Protein AF-A0A7J7K7X7-F1 (afdb_monomer_lite)

Organism: Bugula neritina (NCBI:txid10212)

pLDDT: mean 70.84, std 14.32, range [36.94, 87.44]

Radius of gyration: 12.14 Å; chains: 1; bounding box: 26×32×34 Å

Sequence (75 aa):
MTAPFTKDEISKVVKALKKNKSAEGGDLKAEQLKYGPNIVFKSITEIFNIIATTGESPSYIALSLLMSIPLKFKL

Secondary structure (DSSP, 8-state):
---SS-HHHHHHHHHTSPTT-B-TT-S-BHHHHHSS-HHHHHHHHHHHHHHHHHSPPPTTS-HHHHTTS------

Structure (mmCIF, N/CA/C/O backbone):
data_AF-A0A7J7K7X7-F1
#
_entry.id   AF-A0A7J7K7X7-F1
#
loop_
_atom_site.group_PDB
_atom_site.id
_atom_site.type_symbol
_atom_site.label_atom_id
_atom_site.label_alt_id
_atom_site.label_comp_id
_atom_site.label_asym_id
_atom_site.label_entity_id
_atom_site.label_seq_id
_atom_site.pdbx_PDB_ins_code
_atom_site.Cartn_x
_atom_site.Cartn_y
_atom_site.Cartn_z
_atom_site.occupancy
_atom_site.B_iso_or_equiv
_atom_site.auth_seq_id
_atom_site.auth_comp_id
_atom_site.auth_asym_id
_atom_site.auth_atom_id
_atom_site.pdbx_PDB_model_num
ATOM 1 N N . MET A 1 1 ? 3.425 7.826 17.771 1.00 49.62 1 MET A N 1
ATOM 2 C CA . MET A 1 1 ? 3.462 8.394 16.408 1.00 49.62 1 MET A CA 1
ATOM 3 C C . MET A 1 1 ? 2.315 7.791 15.622 1.00 49.62 1 MET A C 1
ATOM 5 O O . MET A 1 1 ? 2.223 6.571 15.558 1.00 49.62 1 MET A O 1
ATOM 9 N N . THR A 1 2 ? 1.402 8.613 15.116 1.00 60.47 2 THR A N 1
ATOM 10 C CA . THR A 1 2 ? 0.345 8.177 14.194 1.00 60.47 2 THR A CA 1
ATOM 11 C C . THR A 1 2 ? 0.981 7.890 12.841 1.00 60.47 2 THR A C 1
ATOM 13 O O . THR A 1 2 ? 1.645 8.759 12.284 1.00 60.47 2 THR A O 1
ATOM 16 N N . ALA A 1 3 ? 0.842 6.658 12.353 1.00 69.88 3 ALA A N 1
ATOM 17 C CA . ALA A 1 3 ? 1.377 6.270 11.056 1.00 69.88 3 ALA A CA 1
ATOM 18 C C . ALA A 1 3 ? 0.754 7.144 9.945 1.00 69.88 3 ALA A C 1
ATOM 20 O O . ALA A 1 3 ? -0.466 7.326 9.967 1.00 69.88 3 ALA A O 1
ATOM 21 N N . PRO A 1 4 ? 1.549 7.688 9.004 1.00 79.62 4 PRO A N 1
ATOM 22 C CA . PRO A 1 4 ? 1.049 8.612 7.983 1.00 79.62 4 PRO A CA 1
ATOM 23 C C . PRO A 1 4 ? 0.027 7.986 7.025 1.00 79.62 4 PRO A C 1
ATOM 25 O O . PRO A 1 4 ? -0.820 8.698 6.497 1.00 79.62 4 PRO A O 1
ATOM 28 N N . PHE A 1 5 ? 0.068 6.667 6.837 1.00 85.12 5 PHE A N 1
ATOM 29 C CA . PHE A 1 5 ? -0.892 5.920 6.031 1.00 85.12 5 PHE A CA 1
ATOM 30 C C . PHE A 1 5 ? -1.423 4.700 6.779 1.00 85.12 5 PHE A C 1
ATOM 32 O O . PHE A 1 5 ? -0.668 3.939 7.402 1.00 85.12 5 PHE A O 1
ATOM 39 N N . THR A 1 6 ? -2.730 4.472 6.661 1.00 87.44 6 THR A N 1
ATOM 40 C CA . THR A 1 6 ? -3.393 3.270 7.176 1.00 87.44 6 THR A CA 1
ATOM 41 C C . THR A 1 6 ? -3.473 2.166 6.121 1.00 87.44 6 THR A C 1
ATOM 43 O O . THR A 1 6 ? -3.474 2.405 4.910 1.00 87.44 6 THR A O 1
ATOM 46 N N . LYS A 1 7 ? -3.610 0.915 6.578 1.00 84.81 7 LYS A N 1
ATOM 47 C CA . LYS A 1 7 ? -3.770 -0.243 5.687 1.00 84.81 7 LYS A CA 1
ATOM 48 C C . LYS A 1 7 ? -5.011 -0.122 4.792 1.00 84.81 7 LYS A C 1
ATOM 50 O O . LYS A 1 7 ? -4.972 -0.548 3.639 1.00 84.81 7 LYS A O 1
ATOM 55 N N . ASP A 1 8 ? -6.104 0.440 5.303 1.00 85.31 8 ASP A N 1
ATOM 56 C CA . ASP A 1 8 ? -7.344 0.629 4.544 1.00 85.31 8 ASP A CA 1
ATOM 57 C C . ASP A 1 8 ? -7.183 1.640 3.405 1.00 85.31 8 ASP A C 1
ATOM 59 O O . ASP A 1 8 ? -7.674 1.405 2.297 1.00 85.31 8 ASP A O 1
ATOM 63 N N . GLU A 1 9 ? -6.451 2.730 3.638 1.00 83.94 9 GLU A N 1
ATOM 64 C CA . GLU A 1 9 ? -6.130 3.711 2.597 1.00 83.94 9 GLU A CA 1
ATOM 65 C C . GLU A 1 9 ? -5.268 3.087 1.500 1.00 83.94 9 GLU A C 1
ATOM 67 O O . GLU A 1 9 ? -5.612 3.169 0.318 1.00 83.94 9 GLU A O 1
ATOM 72 N N . ILE A 1 10 ? -4.211 2.372 1.887 1.00 85.06 10 ILE A N 1
ATOM 73 C CA . ILE A 1 10 ? -3.336 1.670 0.943 1.00 85.06 10 ILE A CA 1
ATOM 74 C C . ILE A 1 10 ? -4.114 0.607 0.159 1.00 85.06 10 ILE A C 1
ATOM 76 O O . ILE A 1 10 ? -3.985 0.522 -1.061 1.00 85.06 10 ILE A O 1
ATOM 80 N N . SER A 1 11 ? -4.984 -0.161 0.816 1.00 84.12 11 SER A N 1
ATOM 81 C CA . SER A 1 11 ? -5.839 -1.161 0.162 1.00 84.12 11 SER A CA 1
ATOM 82 C C . SER A 1 11 ? -6.744 -0.536 -0.905 1.00 84.12 11 SER A C 1
ATOM 84 O O . SER A 1 11 ? -6.839 -1.061 -2.019 1.00 84.12 11 SER A O 1
ATOM 86 N N . LYS A 1 12 ? -7.363 0.618 -0.618 1.00 85.69 12 LYS A N 1
ATOM 87 C CA . LYS A 1 12 ? -8.175 1.359 -1.599 1.00 85.69 12 LYS A CA 1
ATOM 88 C C . LYS A 1 12 ? -7.342 1.806 -2.802 1.00 85.69 12 LYS A C 1
ATOM 90 O O . LYS A 1 12 ? -7.767 1.597 -3.938 1.00 85.69 12 LYS A O 1
ATOM 95 N N . VAL A 1 13 ? -6.153 2.363 -2.568 1.00 83.19 13 VAL A N 1
ATOM 96 C CA . VAL A 1 13 ? -5.256 2.841 -3.635 1.00 83.19 13 VAL A CA 1
ATOM 97 C C . VAL A 1 13 ? -4.765 1.686 -4.509 1.00 83.19 13 VAL A C 1
ATOM 99 O O . VAL A 1 13 ? -4.838 1.770 -5.735 1.00 83.19 13 VAL A O 1
ATOM 102 N N . VAL A 1 14 ? -4.338 0.576 -3.901 1.00 82.50 14 VAL A N 1
ATOM 103 C CA . VAL A 1 14 ? -3.868 -0.605 -4.639 1.00 82.50 14 VAL A CA 1
ATOM 104 C C . VAL A 1 14 ? -5.001 -1.214 -5.472 1.00 82.50 14 VAL A C 1
ATOM 106 O O . VAL A 1 14 ? -4.805 -1.534 -6.647 1.00 82.50 14 VAL A O 1
ATOM 109 N N . LYS A 1 15 ? -6.223 -1.295 -4.929 1.00 82.56 15 LYS A N 1
ATOM 110 C CA . LYS A 1 15 ? -7.411 -1.743 -5.681 1.00 82.56 15 LYS A CA 1
ATOM 111 C C . LYS A 1 15 ? -7.749 -0.831 -6.863 1.00 82.56 15 LYS A C 1
ATOM 113 O O . LYS A 1 15 ? -8.200 -1.325 -7.900 1.00 82.56 15 LYS A O 1
ATOM 118 N N . ALA A 1 16 ? -7.480 0.467 -6.737 1.00 82.94 16 ALA A N 1
ATOM 119 C CA . ALA A 1 16 ? -7.723 1.473 -7.767 1.00 82.94 16 ALA A CA 1
ATOM 120 C C . ALA A 1 16 ? -6.649 1.538 -8.873 1.00 82.94 16 ALA A C 1
ATOM 122 O O . ALA A 1 16 ? -6.828 2.281 -9.842 1.00 82.94 16 ALA A O 1
ATOM 123 N N . LEU A 1 17 ? -5.555 0.765 -8.784 1.00 78.31 17 LEU A N 1
ATOM 124 C CA . LEU A 1 17 ? -4.536 0.710 -9.843 1.00 78.31 17 LEU A CA 1
ATOM 125 C C . LEU A 1 17 ? -5.175 0.358 -11.198 1.00 78.31 17 LEU A C 1
ATOM 127 O O . LEU A 1 17 ? -6.137 -0.401 -11.269 1.00 78.31 17 LEU A O 1
ATOM 131 N N . LYS A 1 18 ? -4.679 0.893 -12.315 1.00 73.50 18 LYS A N 1
ATOM 132 C CA . LYS A 1 18 ? -5.217 0.518 -13.637 1.00 73.50 18 LYS A CA 1
ATOM 133 C C . LYS A 1 18 ? -4.742 -0.889 -14.017 1.00 73.50 18 LYS A C 1
ATOM 135 O O . LYS A 1 18 ? -3.625 -1.270 -13.684 1.00 73.50 18 LYS A O 1
ATOM 140 N N . LYS A 1 19 ? -5.600 -1.662 -14.694 1.00 66.31 19 LYS A N 1
ATOM 141 C CA . LYS A 1 19 ? -5.234 -2.984 -15.238 1.00 66.31 19 LYS A CA 1
ATOM 142 C C . LYS A 1 19 ? -4.051 -2.852 -16.201 1.00 66.31 19 LYS A C 1
ATOM 144 O O . LYS A 1 19 ? -3.942 -1.817 -16.861 1.00 66.31 19 LYS A O 1
ATOM 149 N N . ASN A 1 20 ? -3.192 -3.868 -16.277 1.00 60.19 20 ASN A N 1
ATOM 150 C CA . ASN A 1 20 ? -1.994 -3.884 -17.134 1.00 60.19 20 ASN A CA 1
ATOM 151 C C . ASN A 1 20 ? -0.992 -2.727 -16.929 1.00 60.19 20 ASN A C 1
ATOM 153 O O . ASN A 1 20 ? -0.081 -2.567 -17.738 1.00 60.19 20 ASN A O 1
ATOM 157 N N . LYS A 1 21 ? -1.098 -1.929 -15.857 1.00 57.59 21 LYS A N 1
ATOM 158 C CA . LYS A 1 21 ? 0.027 -1.086 -15.446 1.00 57.59 21 LYS A CA 1
ATOM 159 C C . LYS A 1 21 ? 1.007 -1.952 -14.664 1.00 57.59 21 LYS A C 1
ATOM 161 O O . LYS A 1 21 ? 0.762 -2.254 -13.499 1.00 57.59 21 LYS A O 1
ATOM 166 N N . SER A 1 22 ? 2.076 -2.364 -15.334 1.00 53.53 22 SER A N 1
ATOM 167 C CA . SER A 1 22 ? 3.319 -2.737 -14.664 1.00 53.53 22 SER A CA 1
ATOM 168 C C . SER A 1 22 ? 4.126 -1.465 -14.447 1.00 53.53 22 SER A C 1
ATOM 170 O O . SER A 1 22 ? 4.115 -0.564 -15.289 1.00 53.53 22 SER A O 1
ATOM 172 N N . ALA A 1 23 ? 4.832 -1.388 -13.330 1.00 54.75 23 ALA A N 1
ATOM 173 C CA . ALA A 1 23 ? 5.943 -0.461 -13.220 1.00 54.75 23 ALA A CA 1
ATOM 174 C C . ALA A 1 23 ? 6.986 -0.786 -14.285 1.00 54.75 23 ALA A C 1
ATOM 176 O O . ALA A 1 23 ? 7.281 -1.958 -14.501 1.00 54.75 23 ALA A O 1
ATOM 177 N N . GLU A 1 24 ? 7.583 0.238 -14.898 1.00 53.78 24 GLU A N 1
ATOM 178 C CA . GLU A 1 24 ? 8.597 0.107 -15.962 1.00 53.78 24 GLU A CA 1
ATOM 179 C C . GLU A 1 24 ? 9.877 -0.651 -15.533 1.00 53.78 24 GLU A C 1
ATOM 181 O O . GLU A 1 24 ? 10.822 -0.747 -16.304 1.00 53.78 24 GLU A O 1
ATOM 186 N N . GLY A 1 25 ? 9.926 -1.225 -14.326 1.00 51.47 25 GLY A N 1
ATOM 187 C CA . GLY A 1 25 ? 11.053 -2.005 -13.814 1.00 51.47 25 GLY A CA 1
ATOM 188 C C . GLY A 1 25 ? 10.711 -3.392 -13.270 1.00 51.47 25 GLY A C 1
ATOM 189 O O . GLY A 1 25 ? 11.486 -3.903 -12.467 1.00 51.47 25 GLY A O 1
ATOM 190 N N . GLY A 1 26 ? 9.587 -4.010 -13.654 1.00 55.75 26 GLY A N 1
ATOM 191 C CA . GLY A 1 26 ? 9.332 -5.414 -13.305 1.00 55.75 26 GLY A CA 1
ATOM 192 C C . GLY A 1 26 ? 8.092 -6.038 -13.949 1.00 55.75 26 GLY A C 1
ATOM 193 O O . GLY A 1 26 ? 7.170 -5.341 -14.365 1.00 55.75 26 GLY A O 1
ATOM 194 N N . ASP A 1 27 ? 8.045 -7.373 -13.959 1.00 65.62 27 ASP A N 1
ATOM 195 C CA . ASP A 1 27 ? 6.922 -8.204 -14.447 1.00 65.62 27 ASP A CA 1
ATOM 196 C C . ASP A 1 27 ? 5.717 -8.243 -13.476 1.00 65.62 27 ASP A C 1
ATO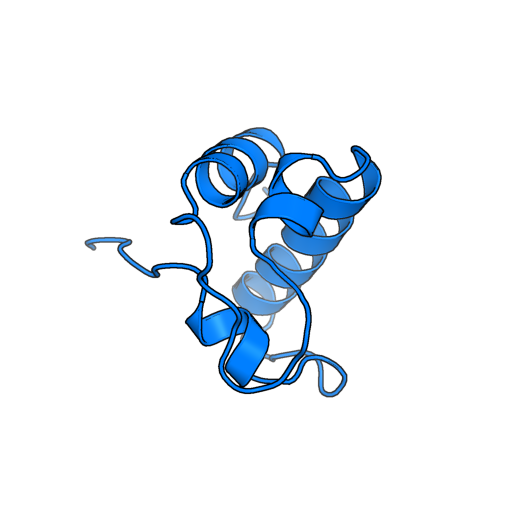M 198 O O . ASP A 1 27 ? 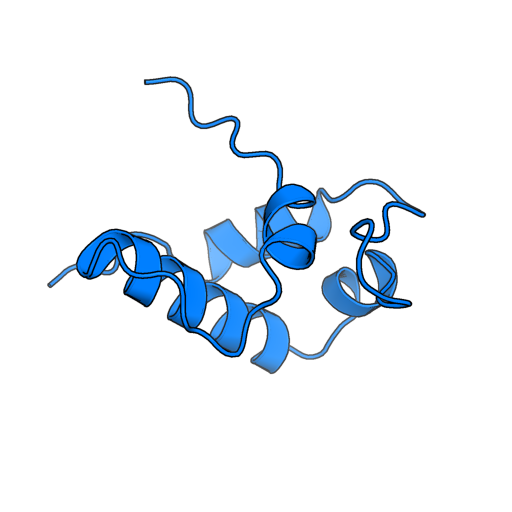4.818 -9.083 -13.577 1.00 65.62 27 ASP A O 1
ATOM 202 N N . LEU A 1 28 ? 5.704 -7.341 -12.488 1.00 69.81 28 LEU A N 1
ATOM 203 C CA . LEU A 1 28 ? 4.692 -7.291 -11.443 1.00 69.81 28 LEU A CA 1
ATOM 204 C C . LEU A 1 28 ? 3.446 -6.538 -11.927 1.00 69.81 28 LEU A C 1
ATOM 206 O O . LEU A 1 28 ? 3.386 -5.306 -11.916 1.00 69.81 28 LEU A O 1
ATOM 210 N N . LYS A 1 29 ? 2.412 -7.288 -12.300 1.00 74.38 29 LYS A N 1
ATOM 211 C CA . LYS A 1 29 ? 1.135 -6.737 -12.764 1.00 74.38 29 LYS A CA 1
ATOM 212 C C . LYS A 1 29 ? 0.329 -6.166 -11.601 1.00 74.38 29 LYS A C 1
ATOM 214 O O . LYS A 1 29 ? 0.260 -6.764 -10.525 1.00 74.38 29 LYS A O 1
ATOM 219 N N . ALA A 1 30 ? -0.380 -5.062 -11.838 1.00 76.31 30 ALA A N 1
ATOM 220 C CA . ALA A 1 30 ? -1.293 -4.465 -10.860 1.00 76.31 30 ALA A CA 1
ATOM 221 C C . ALA A 1 30 ? -2.284 -5.487 -10.265 1.00 76.31 30 ALA A C 1
ATOM 223 O O . ALA A 1 30 ? -2.616 -5.422 -9.085 1.00 76.31 30 ALA A O 1
ATOM 224 N N . GLU A 1 31 ? -2.735 -6.462 -11.051 1.00 80.94 31 GLU A N 1
ATOM 225 C CA . GLU A 1 31 ? -3.612 -7.554 -10.627 1.00 80.94 31 GLU A CA 1
ATOM 226 C C . GLU A 1 31 ? -3.007 -8.400 -9.495 1.00 80.94 31 GLU A C 1
ATOM 228 O O . GLU A 1 31 ? -3.725 -8.762 -8.563 1.00 80.94 31 GLU A O 1
ATOM 233 N N . GLN A 1 32 ? -1.696 -8.654 -9.518 1.00 77.31 32 GLN A N 1
ATOM 234 C CA . GLN A 1 32 ? -1.008 -9.415 -8.467 1.00 77.31 32 GLN A CA 1
ATOM 235 C C . GLN A 1 32 ? -1.009 -8.663 -7.131 1.00 77.31 32 GLN A C 1
ATOM 237 O O . GLN A 1 32 ? -1.047 -9.284 -6.072 1.00 77.31 32 GLN A O 1
ATOM 242 N N . LEU A 1 33 ? -1.034 -7.328 -7.171 1.00 80.56 33 LEU A N 1
ATOM 243 C CA . LEU A 1 33 ? -1.170 -6.487 -5.983 1.00 80.56 33 LEU A CA 1
ATOM 244 C C . LEU A 1 33 ? -2.629 -6.385 -5.516 1.00 80.56 33 LEU A C 1
ATOM 246 O O . LEU A 1 33 ? -2.907 -6.445 -4.321 1.00 80.56 33 LEU A O 1
ATOM 250 N N . LYS A 1 34 ? -3.578 -6.260 -6.450 1.00 82.12 34 LYS A N 1
ATOM 251 C CA . LYS A 1 34 ? -5.015 -6.118 -6.154 1.00 82.12 34 LYS A CA 1
ATOM 252 C C . LYS A 1 34 ? -5.639 -7.356 -5.528 1.00 82.12 34 LYS A C 1
ATOM 254 O O . LYS A 1 34 ? -6.473 -7.232 -4.632 1.00 82.12 34 LYS A O 1
ATOM 259 N N . TYR A 1 35 ? -5.276 -8.518 -6.059 1.00 82.88 35 TYR A N 1
ATOM 260 C CA . TYR A 1 35 ? -5.777 -9.822 -5.627 1.00 82.88 35 TYR A CA 1
ATOM 261 C C . TYR A 1 35 ? -4.774 -10.545 -4.722 1.00 82.88 35 TYR A C 1
ATOM 263 O O . TYR A 1 35 ? -4.983 -11.702 -4.363 1.00 82.88 35 TYR A O 1
ATOM 271 N N . GLY A 1 36 ? -3.683 -9.867 -4.360 1.00 77.50 36 GLY A N 1
ATOM 272 C CA . GLY A 1 36 ? -2.663 -10.397 -3.478 1.00 77.50 36 GLY A CA 1
ATOM 273 C C . GLY A 1 36 ? -3.173 -10.602 -2.048 1.00 77.50 36 GLY A C 1
ATOM 274 O O . GLY A 1 36 ? -4.158 -9.990 -1.620 1.00 77.50 36 GLY A O 1
ATOM 275 N N . PRO A 1 37 ? -2.496 -11.463 -1.275 1.00 82.25 37 PRO A N 1
ATOM 276 C CA . PRO A 1 37 ? -2.839 -11.699 0.117 1.00 82.25 37 PRO A CA 1
ATOM 277 C C . PRO A 1 37 ? -2.702 -10.423 0.957 1.00 82.25 37 PRO A C 1
ATOM 279 O O . PRO A 1 37 ? -1.905 -9.536 0.668 1.00 82.25 37 PRO A O 1
ATOM 282 N N . ASN A 1 38 ? -3.438 -10.366 2.068 1.00 79.94 38 ASN A N 1
ATOM 283 C CA . ASN A 1 38 ? -3.500 -9.210 2.974 1.00 79.94 38 ASN A CA 1
ATOM 284 C C . ASN A 1 38 ? -2.129 -8.714 3.483 1.00 79.94 38 ASN A C 1
ATOM 286 O O . ASN A 1 38 ? -2.003 -7.555 3.884 1.00 79.94 38 ASN A O 1
ATOM 290 N N . ILE A 1 39 ? -1.127 -9.598 3.481 1.00 80.25 39 ILE A N 1
ATOM 291 C CA . ILE A 1 39 ? 0.263 -9.293 3.824 1.00 80.25 39 ILE A CA 1
ATOM 292 C C . ILE A 1 39 ? 0.885 -8.278 2.856 1.00 80.25 39 ILE A C 1
ATOM 294 O O . ILE A 1 39 ? 1.626 -7.411 3.297 1.00 80.25 39 ILE A O 1
ATOM 298 N N . VAL A 1 40 ? 0.497 -8.294 1.576 1.00 81.06 40 VAL A N 1
ATOM 299 C CA . VAL A 1 40 ? 0.987 -7.358 0.554 1.00 81.06 40 VAL A CA 1
ATOM 300 C C . VAL A 1 40 ? 0.596 -5.926 0.911 1.00 81.06 40 VAL A C 1
ATOM 302 O O . VAL A 1 40 ? 1.448 -5.044 0.933 1.00 81.06 40 VAL A O 1
ATOM 305 N N . PHE A 1 41 ? -0.666 -5.688 1.286 1.00 82.69 41 PHE A N 1
ATOM 306 C CA . PHE A 1 41 ? -1.107 -4.356 1.715 1.00 82.69 41 PHE A CA 1
ATOM 307 C C . PHE A 1 41 ? -0.376 -3.889 2.973 1.00 82.69 41 PHE A C 1
ATOM 309 O O . PHE A 1 41 ? -0.053 -2.709 3.083 1.00 82.69 41 PHE A O 1
ATOM 316 N N . LYS A 1 42 ? -0.093 -4.804 3.910 1.00 82.81 42 LYS A N 1
ATOM 317 C CA . LYS A 1 42 ? 0.665 -4.487 5.124 1.00 82.81 42 LYS A CA 1
ATOM 318 C C . LYS A 1 42 ? 2.096 -4.068 4.781 1.00 82.81 42 LYS A C 1
ATOM 320 O O . LYS A 1 42 ? 2.512 -2.998 5.207 1.00 82.81 42 LYS A O 1
ATOM 325 N N . SER A 1 43 ? 2.795 -4.843 3.955 1.00 83.31 43 SER A N 1
ATOM 326 C CA . SER A 1 43 ? 4.162 -4.529 3.529 1.00 83.31 43 SER A CA 1
ATOM 327 C C . SER A 1 43 ? 4.239 -3.216 2.748 1.00 83.31 43 SER A C 1
ATOM 329 O O . SER A 1 43 ? 5.118 -2.405 3.013 1.00 83.31 43 SER A O 1
ATOM 331 N N . ILE A 1 44 ? 3.285 -2.949 1.846 1.00 83.88 44 ILE A N 1
ATOM 332 C CA . ILE A 1 44 ? 3.205 -1.653 1.150 1.00 83.88 44 ILE A CA 1
ATOM 333 C C . ILE A 1 44 ? 2.993 -0.521 2.163 1.00 83.88 44 ILE A C 1
ATOM 335 O O . ILE A 1 44 ? 3.671 0.495 2.094 1.00 83.88 44 ILE A O 1
ATOM 339 N N . THR A 1 45 ? 2.096 -0.701 3.134 1.00 86.12 45 THR A N 1
ATOM 340 C CA . THR A 1 45 ? 1.836 0.310 4.173 1.00 86.12 45 THR A CA 1
ATOM 341 C C . THR A 1 45 ? 3.089 0.609 4.995 1.00 86.12 45 THR A C 1
ATOM 343 O O . THR A 1 45 ? 3.399 1.772 5.236 1.00 86.12 45 THR A O 1
ATOM 346 N N . GLU A 1 46 ? 3.837 -0.419 5.397 1.00 85.56 46 GLU A N 1
ATOM 347 C CA . GLU A 1 46 ? 5.094 -0.263 6.137 1.00 85.56 46 GLU A CA 1
ATOM 348 C C . GLU A 1 46 ? 6.138 0.496 5.317 1.00 85.56 46 GLU A C 1
ATOM 350 O O . GLU A 1 46 ? 6.704 1.466 5.813 1.00 85.56 46 GLU A O 1
ATOM 355 N N . ILE A 1 47 ? 6.321 0.136 4.045 1.00 83.81 47 ILE A N 1
ATOM 356 C CA . ILE A 1 47 ? 7.230 0.832 3.125 1.00 83.81 47 ILE A CA 1
ATOM 357 C C . ILE A 1 47 ? 6.862 2.313 3.004 1.00 83.81 47 ILE A C 1
ATOM 359 O O . ILE A 1 47 ? 7.713 3.181 3.181 1.00 83.81 47 ILE A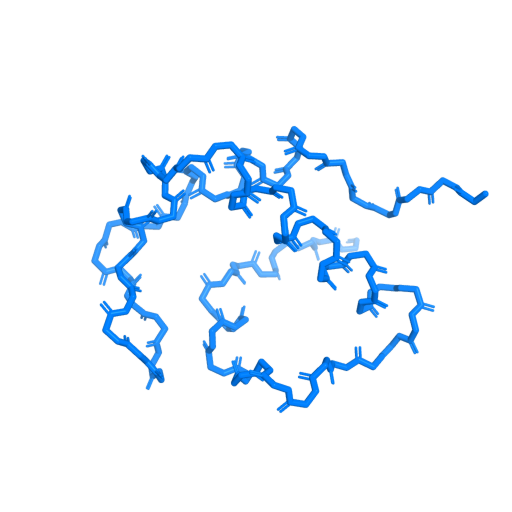 O 1
ATOM 363 N N . PHE A 1 48 ? 5.594 2.613 2.718 1.00 83.56 48 PHE A N 1
ATOM 364 C CA . PHE A 1 48 ? 5.129 3.988 2.541 1.00 83.56 48 PHE A CA 1
ATOM 365 C C . PHE A 1 48 ? 5.273 4.808 3.824 1.00 83.56 48 PHE A C 1
ATOM 367 O O . PHE A 1 48 ? 5.655 5.975 3.768 1.00 83.56 48 PHE A O 1
ATOM 374 N N . ASN A 1 49 ? 5.024 4.195 4.981 1.00 85.31 49 ASN A N 1
ATOM 375 C CA . ASN A 1 49 ? 5.201 4.846 6.273 1.00 85.31 49 ASN A CA 1
ATOM 376 C C . ASN A 1 49 ? 6.672 5.078 6.621 1.00 85.31 49 ASN A C 1
ATOM 378 O O . ASN A 1 49 ? 6.992 6.132 7.169 1.00 85.31 49 ASN A O 1
ATOM 382 N N . ILE A 1 50 ? 7.565 4.146 6.279 1.00 84.31 50 ILE A N 1
ATOM 383 C CA . ILE A 1 50 ? 9.01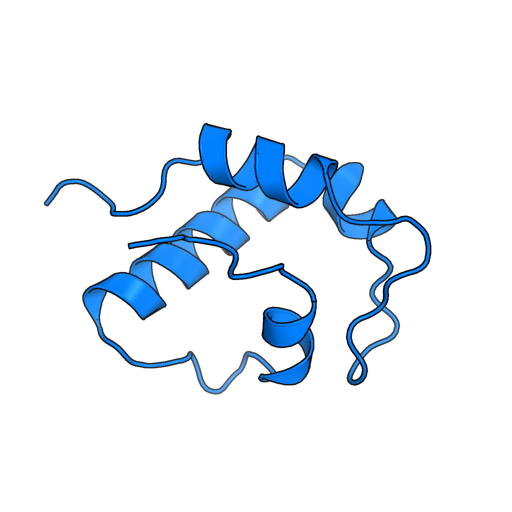4 4.340 6.407 1.00 84.31 50 ILE A CA 1
ATOM 384 C C . ILE A 1 50 ? 9.447 5.523 5.541 1.00 84.31 50 ILE A C 1
ATOM 386 O O . ILE A 1 50 ? 10.057 6.449 6.069 1.00 84.31 50 ILE A O 1
ATOM 390 N N . ILE A 1 51 ? 9.060 5.554 4.262 1.00 83.69 51 ILE A N 1
ATOM 391 C CA . ILE A 1 51 ? 9.405 6.648 3.339 1.00 83.69 51 ILE A CA 1
ATOM 392 C C . ILE A 1 51 ? 8.867 7.987 3.855 1.00 83.69 51 ILE A C 1
ATOM 394 O O . ILE A 1 51 ? 9.596 8.971 3.891 1.00 83.69 51 ILE A O 1
ATOM 398 N N . ALA A 1 52 ? 7.611 8.034 4.299 1.00 82.69 52 ALA A N 1
ATOM 399 C CA . ALA A 1 52 ? 7.005 9.271 4.786 1.00 82.69 52 ALA A CA 1
ATOM 400 C C . ALA A 1 52 ? 7.601 9.763 6.113 1.00 82.69 52 ALA A C 1
ATOM 402 O O . ALA A 1 52 ? 7.603 10.964 6.365 1.00 82.69 52 ALA A O 1
ATOM 403 N N . THR A 1 53 ? 8.101 8.856 6.957 1.00 81.50 53 THR A N 1
ATOM 404 C CA . THR A 1 53 ? 8.686 9.213 8.261 1.00 81.50 53 THR A CA 1
ATOM 405 C C . THR A 1 53 ? 10.167 9.569 8.150 1.00 81.50 53 THR A C 1
ATOM 407 O O . THR A 1 53 ? 10.633 10.463 8.848 1.00 81.50 53 THR A O 1
ATOM 410 N N . THR A 1 54 ? 10.915 8.868 7.298 1.00 82.12 54 THR A N 1
ATOM 411 C CA . THR A 1 54 ? 12.379 9.006 7.192 1.00 82.12 54 THR A CA 1
ATOM 412 C C . THR A 1 54 ? 12.815 9.887 6.025 1.00 82.12 54 THR A C 1
ATOM 414 O O . THR A 1 54 ? 13.929 10.395 6.033 1.00 82.12 54 THR A O 1
ATOM 417 N N . GLY A 1 55 ? 11.960 10.071 5.014 1.00 76.81 55 GLY A N 1
ATOM 418 C CA . GLY A 1 55 ? 12.342 10.667 3.733 1.00 76.81 55 GLY A CA 1
ATOM 419 C C . GLY A 1 55 ? 13.220 9.753 2.870 1.00 76.81 55 GLY A C 1
ATOM 420 O O . GLY A 1 55 ? 13.507 10.093 1.724 1.00 76.81 55 GLY A O 1
ATOM 421 N N . GLU A 1 56 ? 13.622 8.589 3.384 1.00 74.25 56 GLU A N 1
ATOM 422 C CA . GLU A 1 56 ? 14.515 7.662 2.703 1.00 74.25 56 GLU A CA 1
ATOM 423 C C . GLU A 1 56 ? 13.719 6.571 1.985 1.00 74.25 56 GLU A C 1
ATOM 425 O O . GLU A 1 56 ? 12.837 5.918 2.549 1.00 74.25 56 GLU A O 1
ATOM 430 N N . SER A 1 57 ? 14.040 6.360 0.707 1.00 71.06 57 SER A N 1
ATOM 431 C CA . SER A 1 57 ? 13.523 5.218 -0.041 1.00 71.06 57 SER A CA 1
ATOM 432 C C . SER A 1 57 ? 14.392 3.996 0.254 1.00 71.06 57 SER A C 1
ATOM 434 O O . SER A 1 57 ? 15.611 4.086 0.090 1.00 71.06 57 SER A O 1
ATOM 436 N N . PRO A 1 58 ? 13.817 2.855 0.681 1.00 67.94 58 PRO A N 1
ATOM 437 C CA . PRO A 1 58 ? 14.614 1.670 0.943 1.00 67.94 58 PRO A CA 1
ATOM 438 C C . PRO A 1 58 ? 15.359 1.244 -0.324 1.00 67.94 58 PRO A C 1
ATOM 440 O O . PRO A 1 58 ? 14.747 1.064 -1.374 1.00 67.94 58 PRO A O 1
ATOM 443 N N . SER A 1 59 ? 16.673 1.043 -0.224 1.00 65.38 59 SER A N 1
ATOM 444 C CA . SER A 1 59 ? 17.562 0.750 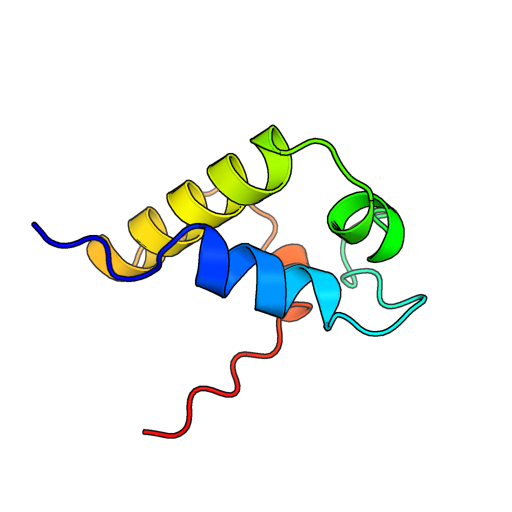-1.361 1.00 65.38 59 SER A CA 1
ATOM 445 C C . SER A 1 59 ? 17.205 -0.525 -2.137 1.00 65.38 59 SER A C 1
ATOM 447 O O . SER A 1 59 ? 17.612 -0.685 -3.285 1.00 65.38 59 SER A O 1
ATOM 449 N N . TYR A 1 60 ? 16.418 -1.421 -1.534 1.00 67.62 60 TYR A N 1
ATOM 450 C CA . TYR A 1 60 ? 15.900 -2.635 -2.167 1.00 67.62 60 TYR A CA 1
ATOM 451 C C . TYR A 1 60 ? 14.644 -2.401 -3.024 1.00 67.62 60 TYR A C 1
ATOM 453 O O . TYR A 1 60 ? 14.214 -3.309 -3.736 1.00 67.62 60 TYR A O 1
ATOM 461 N N . ILE A 1 61 ? 14.031 -1.215 -2.964 1.00 64.44 61 ILE A N 1
ATOM 462 C CA . ILE A 1 61 ? 12.875 -0.865 -3.789 1.00 64.44 61 ILE A CA 1
ATOM 463 C C . ILE A 1 61 ? 13.377 -0.141 -5.025 1.00 64.44 61 ILE A C 1
ATOM 465 O O . ILE A 1 61 ? 13.821 1.004 -4.965 1.00 64.44 61 ILE A O 1
ATOM 469 N N . ALA A 1 62 ? 13.255 -0.796 -6.178 1.00 56.91 62 ALA A N 1
ATOM 470 C CA . ALA A 1 62 ? 13.440 -0.112 -7.444 1.00 56.91 62 ALA A CA 1
ATOM 471 C C . ALA A 1 62 ? 12.412 1.030 -7.536 1.00 56.91 62 ALA A C 1
ATOM 473 O O . ALA A 1 62 ? 11.205 0.783 -7.524 1.00 56.91 62 ALA A O 1
ATOM 474 N N . LEU A 1 63 ? 12.881 2.279 -7.627 1.00 54.25 63 LEU A N 1
ATOM 475 C CA . LEU A 1 63 ? 12.050 3.493 -7.738 1.00 54.25 63 LEU A CA 1
ATOM 476 C C . LEU A 1 63 ? 10.966 3.384 -8.827 1.00 54.25 63 LEU A C 1
ATOM 478 O O . LEU A 1 63 ? 9.885 3.959 -8.699 1.00 54.25 63 LEU A O 1
ATOM 482 N N . SER A 1 64 ? 11.222 2.588 -9.865 1.00 50.34 64 SER A N 1
ATOM 483 C CA . SER A 1 64 ? 10.267 2.234 -10.917 1.00 50.34 64 SER A CA 1
ATOM 484 C C . SER A 1 64 ? 8.961 1.632 -10.379 1.00 50.34 64 SER A C 1
ATOM 486 O O . SER A 1 64 ? 7.891 1.980 -10.880 1.00 50.34 64 SER A O 1
ATOM 488 N N . LEU A 1 65 ? 9.013 0.799 -9.330 1.00 54.78 65 LEU A N 1
ATOM 489 C CA . LEU A 1 65 ? 7.840 0.203 -8.672 1.00 54.78 65 LEU A CA 1
ATOM 490 C C . LEU A 1 65 ? 6.967 1.253 -7.969 1.00 54.78 65 LEU A C 1
ATOM 492 O O . LEU A 1 65 ? 5.738 1.155 -8.004 1.00 54.78 65 LEU A O 1
ATOM 496 N N . LEU A 1 66 ? 7.585 2.286 -7.388 1.00 54.62 66 LEU A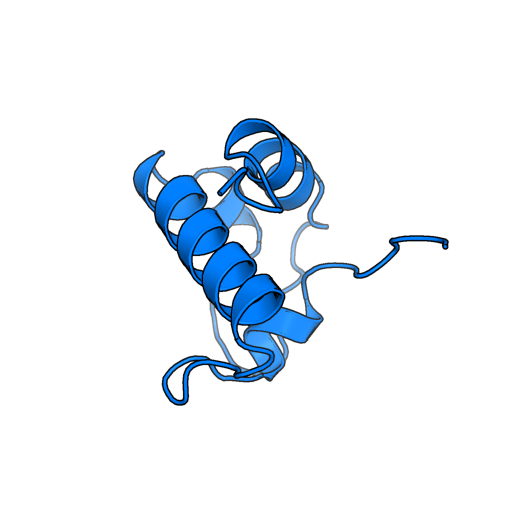 N 1
ATOM 497 C CA . LEU A 1 66 ? 6.881 3.382 -6.712 1.00 54.62 66 LEU A CA 1
ATOM 498 C C . LEU A 1 66 ? 6.200 4.336 -7.708 1.00 54.62 66 LEU A C 1
ATOM 500 O O . LEU A 1 66 ? 5.096 4.804 -7.434 1.00 54.62 66 LEU A O 1
ATOM 504 N N . MET A 1 67 ? 6.781 4.553 -8.895 1.00 53.91 67 MET A N 1
ATOM 505 C CA . MET A 1 67 ? 6.203 5.424 -9.937 1.00 53.91 67 MET A CA 1
ATOM 506 C C . MET A 1 67 ? 4.857 4.929 -10.501 1.00 53.91 67 MET A C 1
ATOM 508 O O . MET A 1 67 ? 4.118 5.701 -11.115 1.00 53.91 67 MET A O 1
ATOM 512 N N . SER A 1 68 ? 4.494 3.658 -10.285 1.00 49.31 68 SER A N 1
ATOM 513 C CA . SER A 1 68 ? 3.182 3.125 -10.688 1.00 49.31 68 SER A CA 1
ATOM 514 C C . SER A 1 68 ? 2.034 3.502 -9.761 1.00 49.31 68 SER A C 1
ATOM 516 O O . SER A 1 68 ? 0.869 3.408 -10.166 1.00 49.31 68 SER A O 1
ATOM 518 N N . ILE A 1 69 ? 2.334 3.934 -8.537 1.00 54.56 69 ILE A N 1
ATOM 519 C CA . ILE A 1 69 ? 1.323 4.381 -7.587 1.00 54.56 69 ILE A CA 1
ATOM 520 C C . ILE A 1 69 ? 1.103 5.875 -7.847 1.00 54.56 69 ILE A C 1
ATOM 522 O O . ILE A 1 69 ? 2.033 6.666 -7.697 1.00 54.56 69 ILE A O 1
ATOM 526 N N . PRO A 1 70 ? -0.097 6.298 -8.287 1.00 48.88 70 PRO A N 1
ATOM 527 C CA . PRO A 1 70 ? -0.343 7.701 -8.573 1.00 48.88 70 PRO A CA 1
ATOM 528 C C . PRO A 1 70 ? -0.260 8.513 -7.274 1.00 48.88 70 PRO A C 1
ATOM 530 O O . PRO A 1 70 ? -1.198 8.520 -6.481 1.00 48.88 70 PRO A O 1
ATOM 533 N N . LEU A 1 71 ? 0.841 9.247 -7.095 1.00 45.38 71 LEU A N 1
ATOM 534 C CA . LEU A 1 71 ? 0.993 10.349 -6.140 1.00 45.38 71 LEU A CA 1
ATOM 535 C C . LEU A 1 71 ? 0.105 11.530 -6.575 1.00 45.38 71 LEU A C 1
ATOM 537 O O . LEU A 1 71 ? 0.581 12.594 -6.951 1.00 45.38 71 LEU A O 1
ATOM 541 N N . LYS A 1 72 ? -1.217 11.348 -6.583 1.00 44.00 72 LYS A N 1
ATOM 542 C CA . LYS A 1 72 ? -2.164 12.471 -6.621 1.00 44.00 72 LYS A CA 1
ATOM 543 C C . LYS A 1 72 ? -2.648 12.760 -5.204 1.00 44.00 72 LYS A C 1
ATOM 545 O O . LYS A 1 72 ? -3.836 12.655 -4.925 1.00 44.00 72 LYS A O 1
ATOM 550 N N . PHE A 1 73 ? -1.723 13.135 -4.326 1.00 42.94 73 PHE A N 1
ATOM 551 C CA . PHE A 1 73 ? -2.066 13.941 -3.160 1.00 42.94 73 PHE A CA 1
ATOM 552 C C . PHE A 1 73 ? -1.971 15.402 -3.602 1.00 42.94 73 PHE A C 1
ATOM 554 O O . PHE A 1 73 ? -0.883 15.931 -3.808 1.00 42.94 73 PHE A O 1
ATOM 561 N N . LYS A 1 74 ? -3.128 16.022 -3.859 1.00 39.25 74 LYS A N 1
ATOM 562 C CA . LYS A 1 74 ? -3.221 17.482 -3.921 1.00 39.25 74 LYS A CA 1
ATOM 563 C C . LYS A 1 74 ? -3.029 17.988 -2.489 1.00 39.25 74 LYS A C 1
ATOM 565 O O . LYS A 1 74 ? -3.809 17.594 -1.623 1.00 39.25 74 LYS A O 1
ATOM 570 N N . LEU A 1 75 ? -1.977 18.782 -2.285 1.00 36.94 75 LEU A N 1
ATOM 571 C CA . LEU A 1 75 ? -1.878 19.753 -1.193 1.00 36.94 75 LEU A CA 1
ATOM 572 C C . LEU A 1 75 ? -3.059 20.729 -1.256 1.00 36.94 75 LEU A C 1
ATOM 574 O O . LEU A 1 75 ? -3.505 21.024 -2.394 1.00 36.94 75 LEU A O 1
#

Foldseek 3Di:
DPQPDDLVRLLVQLLPQDFPDDQPPDPDTSVCLNVPDSVSSVVVSVQVSCCVVVVDRPPPDDVSRVVSRDPPPDD